Protein AF-A0A447R5M0-F1 (afdb_monomer_lite)

Foldseek 3Di:
DCDLVNVLVVLLVVVVVVVVVLQVQLVVVVVDPDDDDDDDPDPVRDPSVSSVVSSVVD

InterPro domains:
  IPR052552 YeaO-like [PF22752] (2-57)
  IPR052552 YeaO-like [PTHR36849] (3-57)

Secondary structure (DSSP, 8-state):
---HHHHHHHHHHHHHHTHHHHHHHHHHHHHSPPPPP---S-SSSSHHHHHHHHHHT-

Radius of gyration: 11.88 Å; chains: 1; bounding box: 28×16×29 Å

pLDDT: mean 88.8, std 7.04, range [54.75, 94.62]

Structure (mmCIF, N/CA/C/O backbone):
data_AF-A0A447R5M0-F1
#
_entry.id   AF-A0A447R5M0-F1
#
loop_
_atom_site.group_PDB
_atom_site.id
_atom_site.type_symbol
_atom_site.label_atom_id
_atom_site.label_alt_id
_atom_site.label_comp_id
_atom_site.label_asym_id
_atom_site.label_entity_id
_atom_site.label_seq_id
_atom_site.pdbx_PDB_ins_code
_atom_site.Cartn_x
_atom_site.Cartn_y
_atom_site.Cartn_z
_atom_site.occupancy
_atom_site.B_iso_or_equiv
_atom_site.auth_seq_id
_atom_site.auth_comp_id
_atom_site.auth_asym_id
_atom_site.auth_atom_id
_atom_site.pdbx_PDB_model_num
ATOM 1 N N . MET A 1 1 ? 17.289 -6.157 -17.111 1.00 54.75 1 MET A N 1
ATOM 2 C CA . MET A 1 1 ? 15.898 -6.097 -16.615 1.00 54.75 1 MET A CA 1
ATOM 3 C C . MET 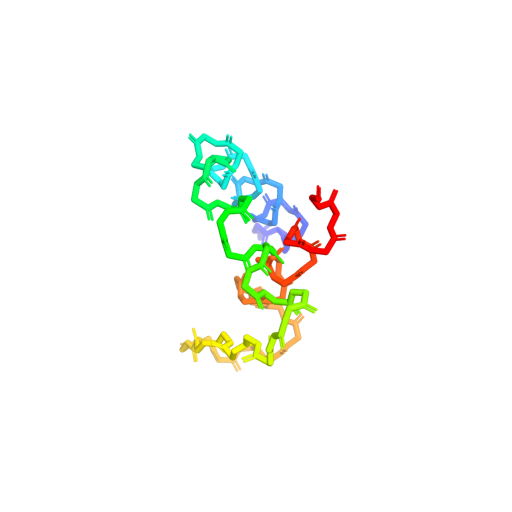A 1 1 ? 15.975 -5.884 -15.119 1.00 54.75 1 MET A C 1
ATOM 5 O O . MET A 1 1 ? 16.653 -6.667 -14.470 1.00 54.75 1 MET A O 1
ATOM 9 N N . ILE A 1 2 ? 15.390 -4.809 -14.591 1.00 59.06 2 ILE A N 1
ATOM 10 C CA . ILE A 1 2 ? 15.218 -4.686 -13.139 1.00 59.06 2 ILE A CA 1
ATOM 11 C C . ILE A 1 2 ? 14.084 -5.645 -12.782 1.00 59.06 2 ILE A C 1
ATOM 13 O O . ILE A 1 2 ? 12.984 -5.510 -13.310 1.00 59.06 2 ILE A O 1
ATOM 17 N N . ASP A 1 3 ? 14.393 -6.655 -11.976 1.00 85.31 3 ASP A N 1
ATOM 18 C CA . ASP A 1 3 ? 13.413 -7.612 -11.467 1.00 85.31 3 ASP A CA 1
ATOM 19 C C . ASP A 1 3 ? 12.466 -6.894 -10.488 1.00 85.31 3 ASP A C 1
ATOM 21 O O . ASP A 1 3 ? 12.884 -5.995 -9.748 1.00 85.31 3 ASP A O 1
ATOM 25 N N . PHE A 1 4 ? 11.194 -7.289 -10.464 1.00 84.44 4 PHE A N 1
ATOM 26 C CA . PHE A 1 4 ? 10.190 -6.747 -9.552 1.00 84.44 4 PHE A CA 1
ATOM 27 C C . PHE A 1 4 ? 10.626 -6.852 -8.090 1.00 84.44 4 PHE A C 1
ATOM 29 O O . PHE A 1 4 ? 10.370 -5.940 -7.310 1.00 84.44 4 PHE A O 1
ATOM 36 N N . ASN A 1 5 ? 11.363 -7.906 -7.731 1.00 86.25 5 ASN A N 1
ATOM 37 C CA . ASN A 1 5 ? 11.924 -8.053 -6.389 1.00 86.25 5 ASN A CA 1
ATOM 38 C C . ASN A 1 5 ? 12.875 -6.908 -6.017 1.00 86.25 5 ASN A C 1
ATOM 40 O O . ASN A 1 5 ? 12.818 -6.396 -4.901 1.00 86.25 5 ASN A O 1
ATOM 44 N N . HIS A 1 6 ? 13.720 -6.468 -6.952 1.00 89.06 6 HIS A N 1
ATOM 45 C CA . H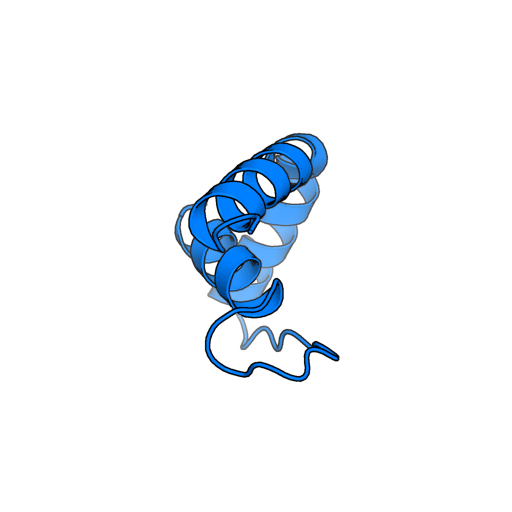IS A 1 6 ? 14.639 -5.359 -6.704 1.00 89.06 6 HIS A CA 1
ATOM 46 C C . HIS A 1 6 ? 13.879 -4.033 -6.579 1.00 89.06 6 HIS A C 1
ATOM 48 O O . HIS A 1 6 ? 14.142 -3.248 -5.670 1.00 89.06 6 HIS A O 1
ATOM 54 N N . PHE A 1 7 ? 12.874 -3.817 -7.435 1.00 88.69 7 PHE A N 1
ATOM 55 C CA . PHE A 1 7 ? 11.967 -2.674 -7.317 1.00 88.69 7 PHE A CA 1
ATOM 56 C C . PHE A 1 7 ? 11.237 -2.660 -5.963 1.00 88.69 7 PHE A C 1
ATOM 58 O O . PHE A 1 7 ? 11.224 -1.639 -5.280 1.00 88.69 7 PHE A O 1
ATOM 65 N N . ALA A 1 8 ? 10.678 -3.796 -5.540 1.00 90.69 8 ALA A N 1
ATOM 66 C CA . ALA A 1 8 ? 9.951 -3.919 -4.282 1.00 90.69 8 ALA A C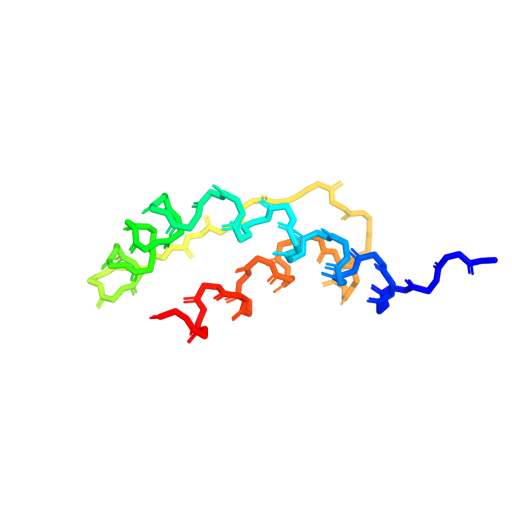A 1
ATOM 67 C C . ALA A 1 8 ? 10.850 -3.644 -3.070 1.00 90.69 8 ALA A C 1
ATOM 69 O O . ALA A 1 8 ? 10.418 -2.982 -2.127 1.00 90.69 8 ALA A O 1
ATOM 70 N N . GLN A 1 9 ? 12.106 -4.101 -3.099 1.00 91.44 9 GLN A N 1
ATOM 71 C CA . GLN A 1 9 ? 13.084 -3.810 -2.049 1.00 91.44 9 GLN A CA 1
ATOM 72 C C . GLN A 1 9 ? 13.398 -2.316 -1.951 1.00 91.44 9 GLN A C 1
ATOM 74 O O . GLN A 1 9 ? 13.342 -1.756 -0.856 1.00 91.44 9 GLN A O 1
ATOM 79 N N . GLN A 1 10 ? 13.685 -1.660 -3.080 1.00 92.00 10 GLN A N 1
ATOM 80 C CA . GLN A 1 10 ? 13.951 -0.219 -3.094 1.00 92.00 10 GLN A CA 1
ATOM 81 C C . GLN A 1 10 ? 12.731 0.576 -2.623 1.00 92.00 10 GLN A C 1
ATOM 83 O O . GLN A 1 10 ? 12.853 1.438 -1.756 1.00 92.00 1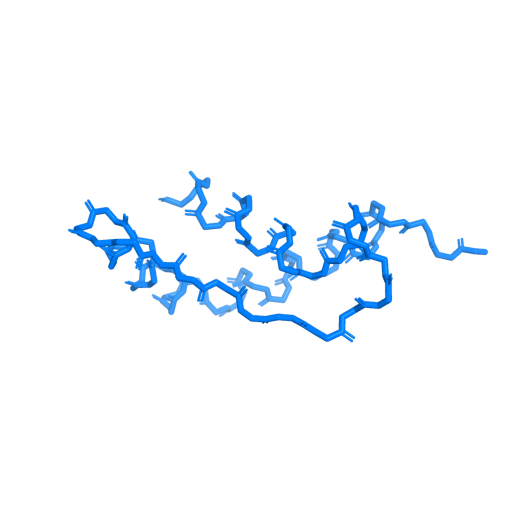0 GLN A O 1
ATOM 88 N N . TYR A 1 11 ? 11.540 0.213 -3.096 1.00 91.81 11 TYR A N 1
ATOM 89 C CA . TYR A 1 11 ? 10.304 0.874 -2.696 1.00 91.81 11 TYR A CA 1
ATOM 90 C C . TYR A 1 11 ? 9.992 0.681 -1.202 1.00 91.81 11 TYR A C 1
ATOM 92 O O . TYR A 1 11 ? 9.622 1.628 -0.514 1.00 91.81 11 TYR A O 1
ATOM 100 N N . ARG A 1 12 ? 10.222 -0.515 -0.642 1.00 92.50 12 ARG A N 1
ATOM 101 C CA . ARG A 1 12 ? 10.101 -0.755 0.808 1.00 92.50 12 ARG A CA 1
ATOM 102 C C . ARG A 1 12 ? 11.105 0.067 1.620 1.00 92.50 12 ARG A C 1
ATOM 104 O O . ARG A 1 12 ? 10.762 0.511 2.715 1.00 92.50 12 ARG A O 1
ATOM 111 N N . ALA A 1 13 ? 12.315 0.290 1.107 1.00 93.62 13 ALA A N 1
ATOM 112 C CA . ALA A 1 13 ? 13.300 1.148 1.763 1.00 93.62 13 ALA A CA 1
ATOM 113 C C . ALA A 1 13 ? 12.848 2.619 1.800 1.00 93.62 13 ALA A C 1
ATOM 115 O O . ALA A 1 13 ? 12.989 3.271 2.834 1.00 93.62 13 ALA A O 1
ATOM 116 N N . GLU A 1 14 ? 12.239 3.119 0.723 1.00 93.69 14 GLU A N 1
ATOM 117 C CA . GLU A 1 14 ? 11.617 4.450 0.695 1.00 93.69 14 GLU A CA 1
ATOM 118 C C . GLU A 1 14 ? 10.454 4.550 1.696 1.00 93.69 14 GLU A C 1
ATOM 120 O O . GLU A 1 14 ? 10.406 5.479 2.505 1.00 93.69 14 GLU A O 1
ATOM 125 N N . LEU A 1 15 ? 9.560 3.553 1.724 1.00 93.44 15 LEU A N 1
ATOM 126 C CA . LEU A 1 15 ? 8.446 3.496 2.680 1.00 93.44 15 LEU A CA 1
ATOM 127 C C . LEU A 1 15 ? 8.928 3.465 4.136 1.00 93.44 15 LEU A C 1
ATOM 129 O O . LEU A 1 15 ? 8.331 4.100 5.008 1.00 93.44 15 LEU A O 1
ATOM 133 N N . ALA A 1 16 ? 10.043 2.783 4.413 1.00 91.81 16 ALA A N 1
ATOM 134 C CA . ALA A 1 16 ? 10.639 2.741 5.745 1.00 91.81 16 ALA A CA 1
ATOM 135 C C . ALA A 1 16 ? 11.085 4.126 6.246 1.00 91.81 16 ALA A C 1
ATOM 137 O O . ALA A 1 16 ? 11.050 4.364 7.456 1.00 91.81 16 ALA A O 1
ATOM 138 N N . GLN A 1 17 ? 11.434 5.060 5.354 1.00 94.62 17 GLN A N 1
ATOM 139 C CA . GLN A 1 17 ? 11.722 6.446 5.743 1.00 94.62 17 GLN A CA 1
ATOM 140 C C . GLN A 1 17 ? 10.464 7.218 6.160 1.00 94.62 17 GLN A C 1
ATOM 142 O O . GLN A 1 17 ? 10.546 8.146 6.959 1.00 94.62 17 GLN A O 1
ATOM 147 N N . GLN A 1 18 ? 9.288 6.794 5.693 1.00 92.06 18 GLN A N 1
ATOM 148 C CA . GLN A 1 18 ? 7.986 7.369 6.042 1.00 92.06 18 GLN A CA 1
ATOM 149 C C . GLN A 1 18 ? 7.195 6.479 7.013 1.00 92.06 18 GLN A C 1
ATOM 151 O O . GLN A 1 18 ? 5.962 6.477 7.031 1.00 92.06 18 GLN A O 1
ATOM 156 N N . ARG A 1 19 ? 7.894 5.719 7.868 1.00 90.31 19 ARG A N 1
ATOM 157 C CA . ARG A 1 19 ? 7.278 4.725 8.763 1.00 90.31 19 ARG A CA 1
ATOM 158 C C . ARG A 1 19 ? 6.170 5.288 9.658 1.00 90.31 19 ARG A C 1
ATOM 160 O O . ARG A 1 19 ? 5.249 4.552 9.997 1.00 90.31 19 ARG A O 1
ATOM 167 N N . GLN A 1 20 ? 6.244 6.556 10.060 1.00 92.50 20 GLN A N 1
ATOM 168 C CA . GLN A 1 20 ? 5.201 7.183 10.876 1.00 92.50 20 GLN A CA 1
ATOM 169 C C . GLN A 1 20 ? 3.864 7.282 10.127 1.00 92.50 20 GLN A C 1
ATOM 171 O O . GLN A 1 20 ? 2.835 6.893 10.678 1.00 92.50 20 GLN A O 1
ATOM 176 N N . GLU A 1 21 ? 3.883 7.706 8.862 1.00 92.19 21 GLU A N 1
ATOM 177 C CA . GLU A 1 21 ? 2.684 7.717 8.016 1.00 92.19 21 GLU A CA 1
ATOM 178 C C . GLU A 1 21 ? 2.208 6.297 7.707 1.00 92.19 21 GLU A C 1
ATOM 180 O O . GLU A 1 21 ? 1.010 6.025 7.751 1.00 92.19 21 GLU A O 1
ATOM 185 N N . GLY A 1 22 ? 3.139 5.359 7.503 1.00 92.75 22 GLY A N 1
ATOM 186 C CA . GLY A 1 22 ? 2.811 3.938 7.373 1.00 92.75 22 GLY A CA 1
ATOM 187 C C . GLY A 1 22 ? 2.032 3.391 8.567 1.00 92.75 22 GLY A C 1
ATOM 188 O O . GLY A 1 22 ? 1.000 2.752 8.386 1.00 92.75 22 GLY A O 1
ATOM 189 N N . LYS A 1 23 ? 2.470 3.701 9.794 1.00 93.12 23 LYS A N 1
ATOM 190 C CA . LYS A 1 23 ? 1.749 3.323 11.021 1.00 93.12 23 LYS A CA 1
ATOM 191 C C . LYS A 1 23 ? 0.358 3.948 11.076 1.00 93.12 23 LYS A C 1
ATOM 193 O O . LYS A 1 23 ? -0.599 3.248 11.377 1.00 93.12 23 LYS A O 1
ATOM 198 N N . ARG A 1 24 ? 0.231 5.231 10.720 1.00 93.25 24 ARG A N 1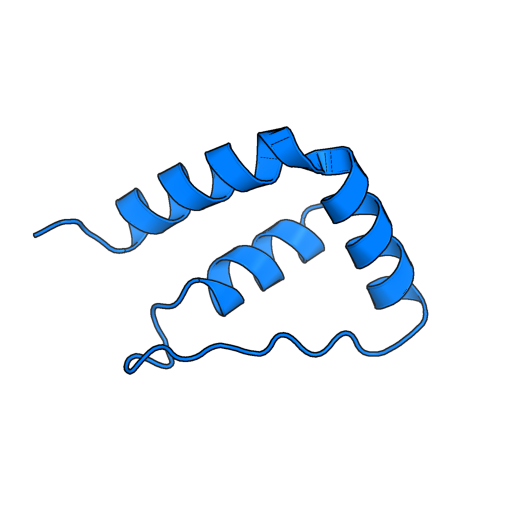
ATOM 199 C CA . ARG A 1 24 ? -1.068 5.921 10.671 1.00 93.25 24 ARG A CA 1
ATOM 200 C C . ARG A 1 24 ? -2.038 5.234 9.708 1.00 93.25 24 ARG A C 1
ATOM 202 O O . ARG A 1 24 ? -3.198 5.024 10.050 1.00 93.25 24 ARG A O 1
ATOM 209 N N . LEU A 1 25 ? -1.565 4.857 8.520 1.00 92.81 25 LEU A N 1
ATOM 210 C CA . LEU A 1 25 ? -2.359 4.125 7.532 1.00 92.81 25 LEU A CA 1
ATOM 211 C C . LEU A 1 25 ? -2.706 2.707 8.001 1.00 92.81 25 LEU A C 1
ATOM 213 O O . LEU A 1 25 ? -3.842 2.276 7.811 1.00 92.81 25 LEU A O 1
ATOM 217 N N . ALA A 1 26 ? -1.767 2.002 8.636 1.00 92.06 26 ALA A N 1
ATOM 218 C CA . ALA A 1 26 ? -2.008 0.678 9.207 1.00 92.06 26 ALA A CA 1
ATOM 219 C C . ALA A 1 26 ? -3.066 0.732 10.323 1.00 92.06 26 ALA A C 1
ATOM 221 O O . ALA A 1 26 ? -3.969 -0.101 10.358 1.00 92.06 26 ALA A O 1
ATOM 222 N N . ASP A 1 27 ? -3.024 1.753 11.181 1.00 93.38 27 ASP A N 1
ATOM 223 C CA . ASP A 1 27 ? -4.038 1.968 12.214 1.00 93.38 27 ASP A CA 1
ATOM 224 C C . ASP A 1 27 ? -5.418 2.260 11.615 1.00 93.38 27 ASP A C 1
ATOM 226 O O . ASP A 1 27 ? -6.412 1.704 12.080 1.00 93.38 27 ASP A O 1
ATOM 230 N N . ILE A 1 28 ? -5.505 3.054 10.543 1.00 92.31 28 ILE A N 1
ATOM 231 C CA . ILE A 1 28 ? -6.765 3.253 9.805 1.00 92.31 28 ILE A CA 1
ATOM 232 C C . ILE A 1 28 ? -7.265 1.916 9.240 1.00 92.31 28 ILE A C 1
ATOM 234 O O . ILE A 1 28 ? -8.437 1.582 9.412 1.00 92.31 28 ILE A O 1
ATOM 238 N N . ALA A 1 29 ? -6.378 1.123 8.631 1.00 91.31 29 ALA A N 1
ATOM 239 C CA . ALA A 1 29 ? -6.715 -0.170 8.035 1.00 91.31 29 ALA A CA 1
ATOM 240 C C . ALA A 1 29 ? -7.224 -1.206 9.056 1.00 91.31 29 ALA A C 1
ATOM 242 O O . ALA A 1 29 ? -7.955 -2.123 8.684 1.00 91.31 29 ALA A O 1
ATOM 243 N N . ARG A 1 30 ? -6.874 -1.059 10.343 1.00 88.94 30 ARG A N 1
ATOM 244 C CA . ARG A 1 30 ? -7.401 -1.892 11.442 1.00 88.94 30 ARG A CA 1
ATOM 245 C C . ARG A 1 30 ? -8.858 -1.573 11.787 1.00 88.94 30 ARG A C 1
ATOM 247 O O . ARG A 1 30 ? -9.563 -2.452 12.270 1.00 88.94 30 ARG A O 1
ATOM 254 N N . HIS A 1 31 ? -9.305 -0.341 11.547 1.00 92.19 31 HIS A N 1
ATOM 255 C CA . HIS A 1 31 ? -10.650 0.117 11.909 1.00 92.19 31 HIS A CA 1
ATOM 256 C C . HIS A 1 31 ? -11.608 0.165 10.715 1.00 92.19 31 HIS A C 1
ATOM 258 O O . HIS A 1 31 ? -12.817 0.028 10.891 1.00 92.19 31 HIS A O 1
ATOM 264 N N . GLN A 1 32 ? -11.090 0.362 9.501 1.00 91.94 32 GLN A N 1
ATOM 265 C CA . GLN A 1 32 ? -11.894 0.479 8.289 1.00 91.94 32 GLN A CA 1
ATOM 266 C C . GLN A 1 32 ? -11.144 -0.014 7.044 1.00 91.94 32 GLN A C 1
ATOM 268 O O . GLN A 1 32 ? -9.913 -0.019 7.023 1.00 91.94 32 GLN A O 1
ATOM 273 N N . PRO A 1 33 ? -11.860 -0.370 5.961 1.00 90.31 33 PRO A N 1
ATOM 274 C CA . PRO A 1 33 ? -11.225 -0.734 4.701 1.00 90.31 33 PRO A CA 1
ATOM 275 C C . PRO A 1 33 ? -10.374 0.418 4.144 1.00 90.31 33 PRO A C 1
ATOM 277 O O . PRO A 1 33 ? -10.882 1.510 3.880 1.00 90.31 33 PRO A O 1
ATOM 280 N N . LEU A 1 34 ? -9.083 0.159 3.924 1.00 91.19 34 LEU A N 1
ATOM 281 C CA . LEU A 1 34 ? -8.169 1.067 3.232 1.00 91.19 34 LEU A CA 1
ATOM 282 C C . LEU A 1 34 ? -8.062 0.651 1.759 1.00 91.19 34 LEU A C 1
ATOM 284 O O . LEU A 1 34 ? -7.612 -0.451 1.451 1.00 91.19 34 LEU A O 1
ATOM 288 N N . THR A 1 35 ? -8.466 1.535 0.846 1.00 91.19 35 THR A N 1
ATOM 289 C CA . THR A 1 35 ? -8.369 1.296 -0.604 1.00 91.19 35 THR A CA 1
ATOM 290 C C . THR A 1 35 ? -7.124 1.977 -1.159 1.00 91.19 35 THR A C 1
ATOM 292 O O . THR A 1 35 ? -6.979 3.191 -1.035 1.00 91.19 35 THR A O 1
ATOM 295 N N . LEU A 1 36 ? -6.236 1.207 -1.791 1.00 89.81 36 LEU A N 1
ATOM 296 C CA . LEU A 1 36 ? -5.042 1.726 -2.459 1.00 89.81 36 LEU A CA 1
ATOM 297 C C . LEU A 1 36 ? -5.311 1.876 -3.957 1.00 89.81 36 LEU A C 1
ATOM 299 O O . LEU A 1 36 ? -5.623 0.900 -4.640 1.00 89.81 36 LEU A O 1
ATOM 303 N N . LEU A 1 37 ? -5.180 3.098 -4.467 1.00 89.12 37 LEU A N 1
ATOM 304 C CA . LEU A 1 37 ? -5.319 3.395 -5.890 1.00 89.12 37 LEU A CA 1
ATOM 305 C C . LEU A 1 37 ? -3.950 3.337 -6.566 1.00 89.12 37 LEU A C 1
ATOM 307 O O . LEU A 1 37 ? -2.970 3.853 -6.033 1.00 89.12 37 LEU A O 1
ATOM 311 N N . TYR A 1 38 ? -3.887 2.727 -7.748 1.00 86.50 38 TYR A N 1
ATOM 312 C CA . TYR A 1 38 ? -2.664 2.638 -8.540 1.00 86.50 38 TYR A CA 1
ATOM 313 C C . TYR A 1 38 ? -2.958 2.745 -10.035 1.00 86.50 38 TYR A C 1
ATOM 315 O O . TYR A 1 38 ? -4.044 2.395 -10.493 1.00 86.50 38 TYR A O 1
ATOM 323 N N . ALA A 1 39 ? -1.970 3.215 -10.796 1.00 83.94 39 ALA A N 1
ATOM 324 C CA . ALA A 1 39 ? -2.057 3.409 -12.247 1.00 83.94 39 ALA A CA 1
ATOM 325 C C . ALA A 1 39 ? -1.022 2.556 -13.007 1.00 83.94 39 ALA A C 1
ATOM 327 O O . ALA A 1 39 ? -0.422 3.001 -13.985 1.00 83.94 39 ALA A O 1
ATOM 328 N N . ALA A 1 40 ? -0.759 1.336 -12.533 1.00 83.44 40 ALA A N 1
ATOM 329 C CA . ALA A 1 40 ? 0.180 0.420 -13.178 1.00 83.44 40 ALA A CA 1
ATOM 330 C C . ALA A 1 40 ? -0.535 -0.452 -14.215 1.00 83.44 40 ALA A C 1
ATOM 332 O O . ALA A 1 40 ? -1.636 -0.941 -13.973 1.00 83.44 40 ALA A O 1
ATOM 333 N N . LYS A 1 41 ? 0.119 -0.680 -15.360 1.00 81.81 41 LYS A N 1
ATOM 334 C CA . LYS A 1 41 ? -0.388 -1.591 -16.401 1.00 81.81 41 LYS A CA 1
ATOM 335 C C . LYS A 1 41 ? -0.393 -3.055 -15.949 1.00 81.81 41 LYS A C 1
ATOM 337 O O . LYS A 1 41 ? -1.221 -3.825 -16.421 1.00 81.81 41 LYS A O 1
ATOM 342 N N . ASP A 1 42 ? 0.528 -3.427 -15.061 1.00 83.00 42 ASP A N 1
ATOM 343 C CA . ASP A 1 42 ? 0.622 -4.770 -14.497 1.00 83.00 42 ASP A CA 1
ATOM 344 C C . ASP A 1 42 ? -0.129 -4.840 -13.159 1.00 83.00 42 ASP A C 1
ATOM 346 O O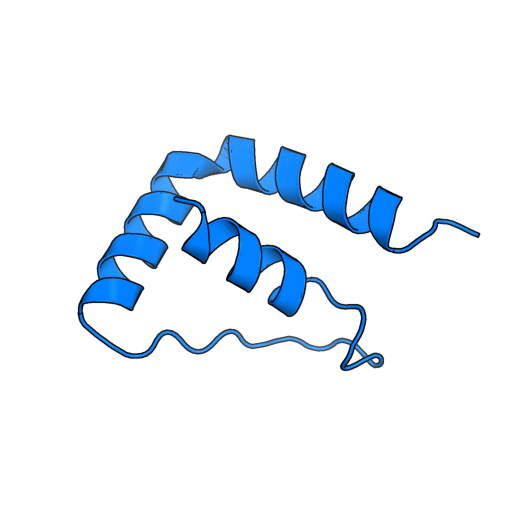 . ASP A 1 42 ? 0.179 -4.138 -12.193 1.00 83.00 42 ASP A O 1
ATOM 350 N N . THR A 1 43 ? -1.148 -5.694 -13.104 1.00 79.31 43 THR A N 1
ATOM 351 C CA . THR A 1 43 ? -1.989 -5.877 -11.917 1.00 79.31 43 THR A CA 1
ATOM 352 C C . THR A 1 43 ? -1.374 -6.820 -10.886 1.00 79.31 43 THR A C 1
ATOM 354 O O . THR A 1 43 ? -1.856 -6.860 -9.758 1.00 79.31 43 THR A O 1
ATOM 357 N N . ARG A 1 44 ? -0.320 -7.563 -11.247 1.00 80.81 44 ARG A N 1
ATOM 358 C CA . ARG A 1 44 ? 0.386 -8.532 -10.394 1.00 80.81 44 ARG A CA 1
ATOM 359 C C . ARG A 1 44 ? 1.725 -8.001 -9.890 1.00 80.81 44 ARG A C 1
ATOM 361 O O . ARG A 1 44 ? 2.174 -8.422 -8.831 1.00 80.81 44 ARG A O 1
ATOM 368 N N . GLN A 1 45 ? 2.348 -7.086 -10.628 1.00 83.31 45 GLN A N 1
ATOM 369 C CA . GLN A 1 45 ? 3.619 -6.455 -10.271 1.00 83.31 45 GLN A CA 1
ATOM 370 C C . GLN A 1 45 ? 3.469 -4.933 -10.261 1.00 83.31 45 GLN A C 1
ATOM 372 O O . GLN A 1 45 ? 3.739 -4.244 -11.242 1.00 83.31 45 GLN A O 1
ATOM 377 N N . ASN A 1 46 ? 3.019 -4.389 -9.131 1.00 87.25 46 ASN A N 1
ATOM 378 C CA . ASN A 1 46 ? 2.865 -2.948 -8.957 1.00 87.25 46 ASN A CA 1
ATOM 379 C C . ASN A 1 46 ? 3.194 -2.485 -7.536 1.00 87.25 46 ASN A C 1
ATOM 381 O O . ASN A 1 46 ? 3.274 -3.271 -6.593 1.00 87.25 46 ASN A O 1
ATOM 385 N N . HIS A 1 47 ? 3.363 -1.172 -7.398 1.00 88.88 47 HIS A N 1
ATOM 386 C CA . HIS A 1 47 ? 3.664 -0.509 -6.131 1.00 88.88 47 HIS A CA 1
ATOM 387 C C . HIS A 1 47 ? 2.546 -0.654 -5.091 1.00 88.88 47 HIS A C 1
ATOM 389 O O . HIS A 1 47 ? 2.846 -0.700 -3.902 1.00 88.88 47 HIS A O 1
ATOM 395 N N . ALA A 1 48 ? 1.277 -0.766 -5.499 1.00 91.69 48 ALA A N 1
ATOM 396 C CA . ALA A 1 48 ? 0.178 -0.918 -4.546 1.00 91.69 48 ALA A CA 1
ATOM 397 C C . ALA A 1 48 ? 0.206 -2.267 -3.828 1.00 91.69 48 ALA A C 1
ATOM 399 O O . ALA A 1 48 ? -0.094 -2.309 -2.639 1.00 91.69 48 ALA A O 1
ATOM 400 N N . ILE A 1 49 ? 0.608 -3.347 -4.504 1.00 91.19 49 ILE A N 1
ATOM 401 C CA . ILE A 1 49 ? 0.807 -4.649 -3.857 1.00 91.19 49 ILE A CA 1
ATOM 402 C C . ILE A 1 49 ? 1.922 -4.549 -2.815 1.00 91.19 49 ILE A C 1
ATOM 404 O O . ILE A 1 49 ? 1.709 -4.917 -1.664 1.00 91.19 49 ILE A O 1
ATOM 408 N N . VAL A 1 50 ? 3.071 -3.975 -3.186 1.00 93.31 50 VAL A N 1
ATOM 409 C CA . VAL A 1 50 ? 4.209 -3.815 -2.265 1.00 93.31 50 VAL A CA 1
ATOM 410 C C . VAL A 1 50 ? 3.826 -2.955 -1.056 1.00 93.31 50 VAL A C 1
ATOM 412 O O . VAL A 1 50 ? 4.152 -3.307 0.075 1.00 93.31 50 VAL A O 1
ATOM 415 N N . LEU A 1 51 ? 3.095 -1.857 -1.277 1.00 92.69 51 LEU A N 1
ATOM 416 C CA . LEU A 1 51 ? 2.583 -0.999 -0.210 1.00 92.69 51 LEU A CA 1
ATOM 417 C C . LEU A 1 51 ? 1.579 -1.739 0.685 1.00 92.69 51 LEU A C 1
ATOM 419 O O . LEU A 1 51 ? 1.663 -1.633 1.905 1.00 92.69 51 LEU A O 1
ATOM 423 N N . ALA A 1 52 ? 0.650 -2.502 0.105 1.00 92.31 52 ALA A N 1
ATOM 424 C CA . ALA A 1 52 ? -0.332 -3.276 0.860 1.00 92.31 52 ALA A CA 1
ATOM 425 C C . ALA A 1 52 ? 0.334 -4.322 1.758 1.00 92.31 52 ALA A C 1
ATOM 427 O O . ALA A 1 52 ? -0.053 -4.469 2.914 1.00 92.31 52 ALA A O 1
ATOM 428 N N . GLU A 1 53 ? 1.322 -5.050 1.239 1.00 92.69 53 GLU A N 1
ATOM 429 C CA . GLU A 1 53 ? 2.086 -6.020 2.023 1.00 92.69 53 GLU A CA 1
ATOM 430 C C . GLU A 1 53 ? 2.882 -5.341 3.133 1.00 92.69 53 GLU A C 1
ATOM 432 O O . GLU A 1 53 ? 2.791 -5.750 4.286 1.00 92.69 53 GLU A O 1
ATOM 437 N N . TRP A 1 54 ? 3.585 -4.253 2.815 1.00 93.31 54 TRP A N 1
ATOM 438 C CA . TRP A 1 54 ? 4.345 -3.505 3.809 1.00 93.31 54 TRP A CA 1
ATOM 439 C C . TRP A 1 54 ? 3.459 -2.969 4.943 1.00 93.31 54 TRP A C 1
ATOM 441 O O . TRP A 1 54 ? 3.823 -3.097 6.107 1.00 93.31 54 TRP A O 1
ATOM 451 N N . LEU A 1 55 ? 2.269 -2.436 4.636 1.00 92.19 55 LEU A N 1
ATOM 452 C CA . LEU A 1 55 ? 1.311 -1.976 5.651 1.00 92.19 55 LEU A CA 1
ATOM 453 C C . LEU A 1 55 ? 0.783 -3.114 6.539 1.00 92.19 55 LEU A C 1
ATOM 455 O O . LEU A 1 55 ? 0.463 -2.869 7.698 1.00 92.19 55 LEU A O 1
ATOM 459 N N . ARG A 1 56 ? 0.682 -4.344 6.018 1.00 90.00 56 ARG A N 1
ATOM 460 C CA . ARG A 1 56 ? 0.256 -5.526 6.792 1.00 90.00 56 ARG A CA 1
ATOM 461 C C . ARG A 1 56 ? 1.342 -6.051 7.731 1.00 90.00 56 ARG A C 1
ATOM 463 O O . ARG A 1 56 ? 1.018 -6.745 8.687 1.00 90.00 56 ARG A O 1
ATOM 470 N N . GLU A 1 57 ? 2.604 -5.746 7.448 1.00 90.25 57 GLU A N 1
ATOM 471 C CA . GLU A 1 57 ? 3.761 -6.133 8.264 1.00 90.25 57 GLU A CA 1
ATOM 472 C C . GLU A 1 57 ? 4.077 -5.121 9.391 1.00 90.25 57 GLU A C 1
ATOM 474 O O . GLU A 1 57 ? 4.988 -5.365 10.187 1.00 90.25 57 GLU A O 1
ATOM 479 N N . LEU A 1 58 ? 3.354 -3.992 9.465 1.00 86.50 58 LEU A N 1
ATOM 480 C CA . LEU A 1 58 ? 3.514 -2.930 10.476 1.00 86.50 58 LEU A CA 1
ATOM 481 C C . LEU A 1 58 ? 2.621 -3.103 11.716 1.00 86.50 58 LEU A C 1
ATOM 483 O O . LEU A 1 58 ? 3.133 -2.765 12.809 1.00 86.50 58 LEU A O 1
#

Organism: NCBI:txid59203

Sequence (58 aa):
MIDFNHFAQQYRAELAQQRQEGKRLADIARHQPLTLLYAAKDTRQNHAIVLAEWLREL